Protein AF-A0A7L0KAZ3-F1 (afdb_monomer_lite)

Sequence (88 aa):
DAFDTIVMLITSFTQKLRPLRPEPYQVLVSEVHRRVLIEYVRPLLQARLVCTSAKMRARVAARLGDEARQLRELFGRLVSTGPLPVTR

pLDDT: mean 82.83, std 11.86, range [39.94, 93.94]

Structure (mmCIF, N/CA/C/O backbone):
data_AF-A0A7L0KAZ3-F1
#
_entry.id   AF-A0A7L0KAZ3-F1
#
loop_
_atom_site.group_PDB
_atom_site.id
_atom_site.type_symbol
_atom_site.label_atom_id
_atom_site.label_alt_id
_atom_site.label_comp_id
_atom_site.label_asym_id
_atom_site.label_entity_id
_atom_site.label_seq_id
_atom_site.pdbx_PDB_ins_code
_atom_site.Cartn_x
_atom_site.Cartn_y
_atom_site.Cartn_z
_atom_site.occupancy
_atom_site.B_iso_or_equiv
_atom_site.auth_seq_id
_atom_site.auth_comp_id
_atom_site.auth_asym_id
_atom_site.auth_atom_id
_atom_site.pdbx_PDB_model_num
ATOM 1 N N . ASP A 1 1 ? 12.330 1.575 3.718 1.00 82.00 1 ASP A N 1
ATOM 2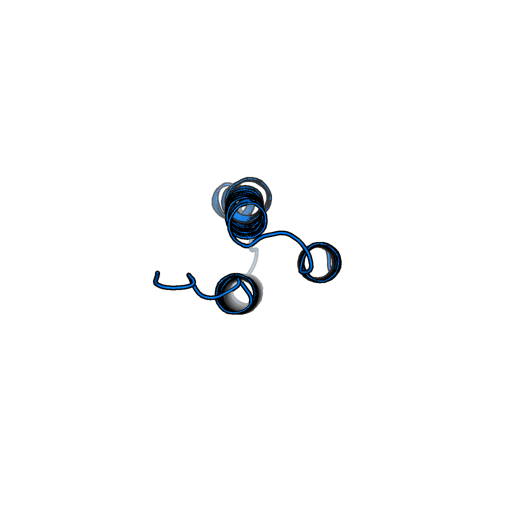 C CA . ASP A 1 1 ? 11.820 2.253 2.508 1.00 82.00 1 ASP A CA 1
ATOM 3 C C . ASP A 1 1 ? 10.546 3.043 2.795 1.00 82.00 1 ASP A C 1
ATOM 5 O O . ASP A 1 1 ? 9.976 2.898 3.871 1.00 82.00 1 ASP A O 1
ATOM 9 N N . ALA A 1 2 ? 10.093 3.890 1.858 1.00 85.25 2 ALA A N 1
ATOM 10 C CA . ALA A 1 2 ? 8.876 4.702 2.018 1.00 85.25 2 ALA A CA 1
ATOM 11 C C . ALA A 1 2 ? 7.626 3.854 2.330 1.00 85.25 2 ALA A C 1
ATOM 13 O O . ALA A 1 2 ? 6.781 4.265 3.123 1.00 85.25 2 ALA A O 1
ATOM 14 N N . PHE A 1 3 ? 7.541 2.651 1.752 1.00 88.94 3 PHE A N 1
ATOM 15 C CA . PHE A 1 3 ? 6.477 1.690 2.037 1.00 88.94 3 PHE A CA 1
ATOM 16 C C . PHE A 1 3 ? 6.463 1.254 3.510 1.00 88.94 3 PHE A C 1
ATOM 18 O O . PHE A 1 3 ? 5.426 1.341 4.167 1.00 88.94 3 PHE A O 1
ATOM 25 N N . ASP A 1 4 ? 7.618 0.868 4.060 1.00 90.19 4 ASP A N 1
ATOM 26 C CA . ASP A 1 4 ? 7.726 0.443 5.462 1.00 90.19 4 ASP A CA 1
ATOM 27 C C . ASP A 1 4 ? 7.308 1.564 6.415 1.00 90.19 4 ASP A C 1
ATOM 29 O O . ASP A 1 4 ? 6.616 1.328 7.405 1.00 90.19 4 ASP A O 1
ATOM 33 N N . THR A 1 5 ? 7.684 2.807 6.096 1.00 92.19 5 THR A N 1
ATOM 34 C CA . THR A 1 5 ? 7.267 3.982 6.866 1.00 92.19 5 THR A CA 1
ATOM 35 C C . THR A 1 5 ? 5.749 4.156 6.841 1.00 92.19 5 THR A C 1
ATOM 37 O O . THR A 1 5 ? 5.157 4.398 7.892 1.00 92.19 5 THR A O 1
ATOM 40 N N . ILE A 1 6 ? 5.099 3.983 5.684 1.00 90.44 6 ILE A N 1
ATOM 41 C CA . ILE A 1 6 ? 3.632 4.036 5.563 1.00 90.44 6 ILE A CA 1
ATOM 42 C C . ILE A 1 6 ? 2.982 2.954 6.434 1.00 90.44 6 ILE A C 1
ATOM 44 O O . ILE A 1 6 ? 2.099 3.263 7.237 1.00 90.44 6 ILE A O 1
ATOM 48 N N . VAL A 1 7 ? 3.441 1.702 6.330 1.00 91.00 7 VAL A N 1
ATOM 49 C CA . VAL A 1 7 ? 2.906 0.576 7.115 1.00 91.00 7 VAL A CA 1
ATOM 50 C C . VAL A 1 7 ? 3.075 0.819 8.615 1.00 91.00 7 VAL A C 1
ATOM 52 O O . VAL A 1 7 ? 2.127 0.631 9.386 1.00 91.00 7 VAL A O 1
ATOM 55 N N . MET A 1 8 ? 4.252 1.283 9.036 1.00 92.50 8 MET A N 1
ATOM 56 C CA . MET A 1 8 ? 4.548 1.607 10.431 1.00 92.50 8 MET A CA 1
ATOM 5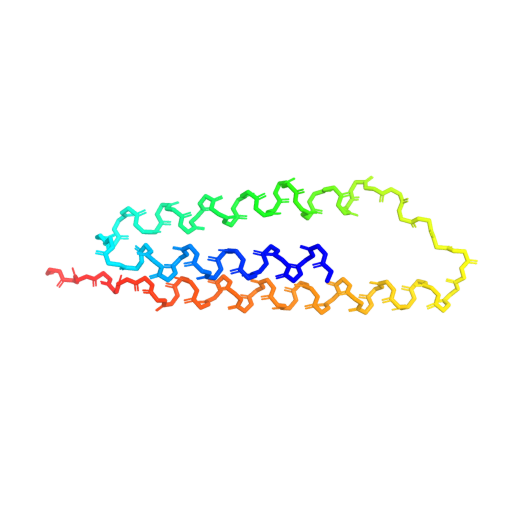7 C C . MET A 1 8 ? 3.626 2.711 10.961 1.00 92.50 8 MET A C 1
ATOM 59 O O . MET A 1 8 ? 3.042 2.557 12.035 1.00 92.50 8 MET A O 1
ATOM 63 N N . LEU A 1 9 ? 3.465 3.808 10.214 1.00 90.81 9 LEU A N 1
ATOM 64 C CA . LEU A 1 9 ? 2.618 4.930 10.620 1.00 90.81 9 LEU A CA 1
ATOM 65 C C . LEU A 1 9 ? 1.154 4.505 10.742 1.00 90.81 9 LEU A C 1
ATOM 67 O O . LEU A 1 9 ? 0.535 4.762 11.774 1.00 90.81 9 LEU A O 1
ATOM 71 N N . ILE A 1 10 ? 0.616 3.800 9.741 1.00 88.69 10 ILE A N 1
ATOM 72 C CA . ILE A 1 10 ? -0.764 3.296 9.775 1.00 88.69 10 ILE A CA 1
ATOM 73 C C . ILE A 1 10 ? -0.970 2.393 10.990 1.00 88.69 10 ILE A C 1
ATOM 75 O O . ILE A 1 10 ? -1.935 2.569 11.735 1.00 88.69 10 ILE A O 1
ATOM 79 N N . THR A 1 11 ? -0.046 1.465 11.237 1.00 88.12 11 THR A N 1
ATOM 80 C CA . THR A 1 11 ? -0.124 0.548 12.381 1.00 88.12 11 THR A CA 1
ATOM 81 C C . THR A 1 11 ? -0.087 1.308 13.711 1.00 88.12 11 THR A C 1
ATOM 83 O O . THR A 1 11 ? -0.904 1.055 14.592 1.00 88.12 11 THR A O 1
ATOM 86 N N . SER A 1 12 ? 0.807 2.290 13.855 1.00 88.31 12 SER A N 1
ATOM 87 C CA . SER A 1 12 ? 0.914 3.096 15.077 1.00 88.31 12 SER A CA 1
ATOM 88 C C . SER A 1 12 ? -0.350 3.918 15.347 1.00 88.31 12 SER A C 1
ATOM 90 O O . SER A 1 12 ? -0.862 3.926 16.468 1.00 88.31 12 SER A O 1
ATOM 92 N N . PHE A 1 13 ? -0.887 4.597 14.329 1.00 84.75 13 PHE A N 1
ATOM 93 C CA . PHE A 1 13 ? -2.089 5.417 14.486 1.00 84.75 13 PHE A CA 1
ATOM 94 C C . PHE A 1 13 ? -3.322 4.573 14.791 1.00 84.75 13 PHE A C 1
ATOM 96 O O . PHE A 1 13 ? -4.081 4.893 15.701 1.00 84.75 13 PHE A O 1
ATOM 103 N N . THR A 1 14 ? -3.503 3.463 14.084 1.00 80.25 14 THR A N 1
ATOM 104 C CA . THR A 1 14 ? -4.650 2.572 14.298 1.00 80.25 14 THR A CA 1
ATOM 105 C C . THR A 1 14 ? -4.625 1.900 15.670 1.00 80.25 14 THR A C 1
ATOM 107 O O . THR A 1 14 ? -5.681 1.753 16.282 1.00 80.25 14 THR A O 1
ATOM 110 N N . GLN A 1 15 ? -3.445 1.571 16.209 1.00 81.38 15 GLN A N 1
ATOM 111 C CA . GLN A 1 15 ? -3.301 1.101 17.591 1.00 81.38 15 GLN A CA 1
ATOM 112 C C . GLN A 1 15 ? -3.722 2.164 18.612 1.00 81.38 15 GLN A C 1
ATOM 114 O O . GLN A 1 15 ? -4.468 1.855 19.539 1.00 81.38 15 GLN A O 1
ATOM 119 N N . LYS A 1 16 ? -3.295 3.420 18.427 1.00 82.81 16 LYS A N 1
ATOM 120 C CA . LYS A 1 16 ? -3.675 4.539 19.309 1.00 82.81 16 LYS A CA 1
ATOM 121 C C . LYS A 1 16 ? -5.171 4.839 19.272 1.00 82.81 16 LYS A C 1
ATOM 123 O O . LYS A 1 16 ? -5.735 5.263 20.273 1.00 82.81 16 LYS A O 1
ATOM 128 N N . LEU A 1 17 ? -5.800 4.624 18.120 1.00 77.81 17 LEU A N 1
ATOM 129 C CA . LEU A 1 17 ? -7.207 4.936 17.874 1.00 77.81 17 LEU A CA 1
ATOM 130 C C . LEU A 1 17 ? -8.137 3.741 18.136 1.00 77.81 17 LEU A C 1
ATOM 132 O O . LEU A 1 17 ? -9.353 3.887 18.066 1.00 77.81 17 LEU A O 1
ATOM 136 N N . ARG A 1 18 ? -7.586 2.580 18.512 1.00 73.56 18 ARG A N 1
ATOM 137 C CA . ARG A 1 18 ? -8.335 1.378 18.908 1.00 73.56 18 ARG A CA 1
ATOM 138 C C . ARG A 1 18 ? -9.360 1.593 20.037 1.00 73.56 18 ARG A C 1
ATOM 140 O O . ARG A 1 18 ? -10.384 0.921 19.997 1.00 73.56 18 ARG A O 1
ATOM 147 N N . PRO A 1 19 ? -9.151 2.489 21.025 1.00 79.38 19 PRO A N 1
ATOM 148 C CA . PRO A 1 19 ? -10.151 2.752 22.064 1.00 79.38 19 PRO A CA 1
ATOM 149 C C . PRO A 1 19 ? -11.404 3.495 21.572 1.00 79.38 19 PRO A C 1
ATOM 151 O O . PRO A 1 19 ? -12.332 3.695 22.357 1.00 79.38 19 PRO A O 1
ATOM 154 N N . LEU A 1 20 ? -11.442 3.950 20.311 1.00 75.50 20 LEU A N 1
ATOM 155 C CA . LEU A 1 20 ? -12.633 4.578 19.742 1.00 75.50 20 LEU A CA 1
ATOM 156 C C . LEU A 1 20 ? -13.806 3.594 19.687 1.00 75.50 20 LEU A C 1
ATOM 158 O O . LEU A 1 20 ? -13.638 2.379 19.571 1.00 75.50 20 LEU A O 1
ATOM 162 N N . ARG A 1 21 ? -15.027 4.143 19.724 1.00 72.50 21 ARG A N 1
ATOM 163 C CA . ARG A 1 21 ? -16.242 3.359 19.481 1.00 72.50 21 ARG A CA 1
ATOM 164 C C . ARG A 1 21 ? -16.165 2.647 18.111 1.00 72.50 21 ARG A C 1
ATOM 166 O O . ARG A 1 21 ? -15.483 3.139 17.209 1.00 72.50 21 ARG A O 1
ATOM 173 N N . PRO A 1 22 ? -16.892 1.528 17.931 1.00 70.56 22 PRO A N 1
ATOM 174 C CA . PRO A 1 22 ? -16.798 0.703 16.725 1.00 70.56 22 PRO A CA 1
ATOM 175 C C . PRO A 1 22 ? -17.095 1.467 15.425 1.00 70.56 22 PRO A C 1
ATOM 177 O O . PRO A 1 22 ? -16.362 1.323 14.451 1.00 70.56 22 PRO A O 1
ATOM 180 N N . GLU A 1 23 ? -18.132 2.312 15.420 1.00 75.50 23 GLU A N 1
ATOM 181 C CA . GLU A 1 23 ? -18.548 3.089 14.241 1.00 75.50 23 GLU A CA 1
ATOM 182 C C . GLU A 1 23 ? -17.463 4.074 13.764 1.00 75.50 23 GLU A C 1
ATOM 184 O O . GLU A 1 23 ? -17.021 3.952 12.619 1.00 75.50 23 GLU A O 1
ATOM 189 N N . PRO A 1 24 ? -16.954 5.002 14.608 1.00 78.94 24 PRO A N 1
ATOM 190 C CA . PRO A 1 24 ? -15.884 5.912 14.194 1.00 78.94 24 PRO A CA 1
ATOM 191 C C . PRO A 1 24 ? -14.599 5.195 13.768 1.00 78.94 24 PRO A C 1
ATOM 193 O O . PRO A 1 24 ? -13.906 5.656 12.861 1.00 78.94 24 PRO A O 1
ATOM 196 N N . TYR A 1 25 ? -14.285 4.059 14.400 1.00 79.75 25 TYR A N 1
ATOM 197 C CA . TYR A 1 25 ? -13.112 3.262 14.052 1.00 79.75 25 TYR A CA 1
ATOM 198 C C . TYR A 1 25 ? -13.232 2.640 12.652 1.00 79.75 25 TYR A C 1
ATOM 200 O O . TYR A 1 25 ? -12.296 2.735 11.861 1.00 79.75 25 TYR A O 1
ATOM 208 N N . GLN A 1 26 ? -14.388 2.065 12.302 1.00 79.69 26 GLN A N 1
ATOM 209 C CA . GLN A 1 26 ? -14.621 1.475 10.975 1.00 79.69 26 GLN A CA 1
ATOM 210 C C . GLN A 1 26 ? -14.580 2.521 9.849 1.00 79.69 26 GLN A C 1
ATOM 212 O O . GLN A 1 26 ? -13.999 2.271 8.787 1.00 79.69 26 GLN A O 1
ATOM 217 N N . VAL A 1 27 ? -15.139 3.714 10.084 1.00 84.56 27 VAL A N 1
ATOM 218 C CA . VAL A 1 27 ? -15.065 4.836 9.129 1.00 84.56 27 VAL A CA 1
ATOM 219 C C . VAL A 1 27 ? -13.613 5.258 8.908 1.00 84.56 27 VAL A C 1
ATOM 221 O O . VAL A 1 27 ? -13.177 5.414 7.767 1.00 84.56 27 VAL A O 1
ATOM 224 N N . LEU A 1 28 ? -12.836 5.374 9.987 1.00 84.50 28 LEU A N 1
ATOM 225 C CA . LEU A 1 28 ? -11.419 5.709 9.906 1.00 84.50 28 LEU A CA 1
ATOM 226 C C . LEU A 1 28 ? -10.623 4.653 9.127 1.00 84.50 28 LEU A C 1
ATOM 228 O O . LEU A 1 28 ? -9.858 5.009 8.233 1.00 84.50 28 LEU A O 1
ATOM 232 N N . VAL A 1 29 ? -10.798 3.364 9.439 1.00 84.06 29 VAL A N 1
ATOM 233 C CA . VAL A 1 29 ? -10.113 2.264 8.733 1.00 84.06 29 VAL A CA 1
ATOM 234 C C . VAL A 1 29 ? -10.448 2.288 7.239 1.00 84.06 29 VAL A C 1
ATOM 236 O O . VAL A 1 29 ? -9.551 2.131 6.407 1.00 84.06 29 VAL A O 1
ATOM 239 N N . SER A 1 30 ? -11.711 2.550 6.895 1.00 85.38 30 SER A N 1
ATOM 240 C CA . SER A 1 30 ? -12.163 2.667 5.505 1.00 85.38 30 SER A CA 1
ATOM 241 C C . SER A 1 30 ? -11.483 3.827 4.773 1.00 85.38 30 SER A C 1
ATOM 243 O O . SER A 1 30 ? -11.016 3.652 3.645 1.00 85.38 30 SER A O 1
ATOM 245 N N . GLU A 1 31 ? -11.353 4.991 5.413 1.00 89.06 31 GLU A N 1
ATOM 246 C CA . GLU A 1 31 ? -10.701 6.146 4.791 1.00 89.06 31 GLU A CA 1
ATOM 247 C C . GLU A 1 31 ? -9.183 5.961 4.672 1.00 89.06 31 GLU A C 1
ATOM 249 O O . GLU A 1 31 ? -8.601 6.315 3.647 1.00 89.06 31 GLU A O 1
ATOM 254 N N . VAL A 1 32 ? -8.535 5.323 5.654 1.00 88.56 32 VAL A N 1
ATOM 255 C CA . VAL A 1 32 ? -7.113 4.952 5.552 1.00 88.56 32 VAL A CA 1
ATOM 256 C C . VAL A 1 32 ? -6.892 4.010 4.368 1.00 88.56 32 VAL A C 1
ATOM 258 O O . VAL A 1 32 ? -5.977 4.232 3.572 1.00 88.56 32 VAL A O 1
ATOM 261 N N . HIS A 1 33 ? -7.747 2.997 4.201 1.00 87.94 33 HIS A N 1
ATOM 262 C CA . HIS A 1 33 ? -7.677 2.088 3.058 1.00 87.94 33 HIS A CA 1
ATOM 263 C C . HIS A 1 33 ? -7.822 2.848 1.735 1.00 87.94 33 HIS A C 1
ATOM 265 O O . HIS A 1 33 ? -6.973 2.728 0.846 1.00 87.94 33 HIS A O 1
ATOM 271 N N . ARG A 1 34 ? -8.840 3.706 1.624 1.00 90.19 34 ARG A N 1
ATOM 272 C CA . ARG A 1 34 ? -9.061 4.536 0.436 1.00 90.19 34 ARG A CA 1
ATOM 273 C C . ARG A 1 34 ? -7.862 5.435 0.129 1.00 90.19 34 ARG A C 1
ATOM 275 O O . ARG A 1 34 ? -7.447 5.519 -1.028 1.00 90.19 34 ARG A O 1
ATOM 282 N N . ARG A 1 35 ? -7.272 6.072 1.143 1.00 91.31 35 ARG A N 1
ATOM 283 C CA . ARG A 1 35 ? -6.129 6.976 0.973 1.00 91.31 35 ARG A CA 1
ATOM 284 C C . ARG A 1 35 ? -4.877 6.234 0.515 1.00 91.31 35 ARG A C 1
ATOM 286 O O . ARG A 1 35 ? -4.210 6.716 -0.390 1.00 91.31 35 ARG A O 1
ATOM 293 N N . VAL A 1 36 ? -4.597 5.041 1.041 1.00 89.56 36 VAL A N 1
ATOM 294 C CA . VAL A 1 36 ? -3.477 4.211 0.556 1.00 89.56 36 VAL A CA 1
ATOM 295 C C . VAL A 1 36 ? -3.670 3.819 -0.911 1.00 89.56 36 VAL A C 1
ATOM 297 O O . VAL A 1 36 ? -2.732 3.902 -1.704 1.00 89.56 36 VAL A O 1
ATOM 300 N N . LEU A 1 37 ? -4.886 3.454 -1.321 1.00 87.62 37 LEU A N 1
ATOM 301 C CA . LEU A 1 37 ? -5.153 3.123 -2.724 1.00 87.62 37 LEU A CA 1
ATOM 302 C C . LEU A 1 37 ? -4.960 4.328 -3.658 1.00 87.62 37 LEU A C 1
ATOM 304 O O . LEU A 1 37 ? -4.407 4.182 -4.749 1.00 87.62 37 LEU A O 1
ATOM 308 N N . ILE A 1 38 ? -5.410 5.516 -3.248 1.00 88.56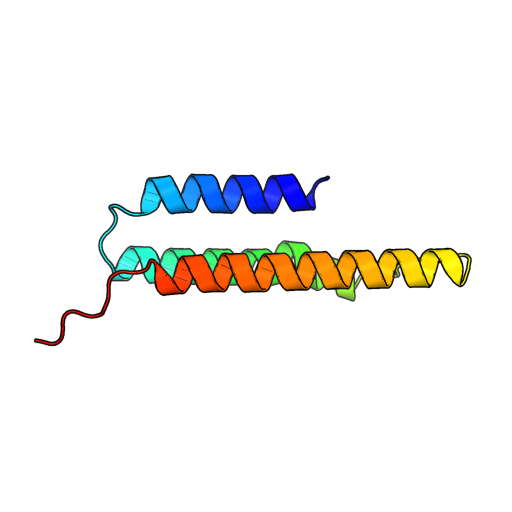 38 ILE A N 1
ATOM 309 C CA . ILE A 1 38 ? -5.351 6.727 -4.078 1.00 88.56 38 ILE A CA 1
ATOM 310 C C . ILE A 1 38 ? -3.949 7.343 -4.103 1.00 88.56 38 ILE A C 1
ATOM 312 O O . ILE A 1 38 ? -3.498 7.728 -5.176 1.00 88.56 38 ILE A O 1
ATOM 316 N N . GLU A 1 39 ? -3.269 7.429 -2.963 1.00 89.75 39 GLU A N 1
ATOM 317 C CA . GLU A 1 39 ? -1.999 8.160 -2.835 1.00 89.75 39 GLU A CA 1
ATOM 318 C C . GLU A 1 39 ? -0.768 7.281 -3.078 1.00 89.75 39 GLU A C 1
ATOM 320 O O . GLU A 1 39 ? 0.290 7.796 -3.422 1.00 89.75 39 GLU A O 1
ATOM 325 N N . TYR A 1 40 ? -0.880 5.960 -2.906 1.00 87.38 40 TYR A N 1
ATOM 326 C CA . TYR A 1 40 ? 0.251 5.045 -3.075 1.00 87.38 40 TYR A CA 1
ATOM 327 C C . TYR A 1 40 ? 0.062 4.101 -4.265 1.00 87.38 40 TYR A C 1
ATOM 329 O O . TYR A 1 40 ? 0.887 4.078 -5.176 1.00 87.38 40 TYR A O 1
ATOM 337 N N . VAL A 1 41 ? -1.047 3.358 -4.321 1.00 86.25 41 VAL A N 1
ATOM 338 C CA . VAL A 1 41 ? -1.236 2.326 -5.360 1.00 86.25 41 VAL A CA 1
ATOM 339 C C . VAL A 1 41 ? -1.507 2.935 -6.736 1.00 86.25 41 VAL A C 1
ATOM 341 O O . VAL A 1 41 ? -0.904 2.526 -7.727 1.00 86.25 41 VAL A O 1
ATOM 344 N N . ARG A 1 42 ? -2.390 3.934 -6.830 1.00 86.56 42 ARG A N 1
ATOM 345 C CA . ARG A 1 42 ? -2.728 4.571 -8.111 1.00 86.56 42 ARG A CA 1
ATOM 346 C C . ARG A 1 42 ? -1.502 5.190 -8.801 1.00 86.56 42 ARG A C 1
ATOM 348 O O . ARG A 1 42 ? -1.330 4.898 -9.984 1.00 86.56 42 ARG A O 1
ATOM 355 N N . PRO A 1 43 ? -0.625 5.963 -8.130 1.00 86.88 43 PRO A N 1
ATOM 356 C CA . PRO A 1 43 ? 0.601 6.452 -8.751 1.00 86.88 43 PRO A CA 1
ATOM 357 C C . PRO A 1 43 ? 1.521 5.335 -9.237 1.00 86.88 43 PRO A C 1
ATOM 359 O O . PRO A 1 43 ? 2.102 5.481 -10.302 1.00 86.88 43 PRO A O 1
ATOM 362 N N . LEU A 1 44 ? 1.619 4.202 -8.531 1.00 84.06 44 LEU A N 1
ATOM 363 C CA . LEU A 1 44 ? 2.415 3.056 -8.997 1.00 84.06 44 LEU A CA 1
ATOM 364 C C . LEU A 1 44 ? 1.879 2.459 -10.305 1.00 84.06 44 LEU A C 1
ATOM 366 O O . LEU A 1 44 ? 2.664 2.024 -11.142 1.00 84.06 44 LEU A O 1
ATOM 370 N N . LEU A 1 45 ? 0.556 2.461 -10.489 1.00 80.56 45 LEU A N 1
ATOM 371 C CA . LEU A 1 45 ? -0.099 1.980 -11.710 1.00 80.56 45 LEU A CA 1
ATOM 372 C C . LEU A 1 45 ? -0.061 3.006 -12.852 1.00 80.56 45 LEU A C 1
ATOM 374 O O . LEU A 1 45 ? -0.069 2.627 -14.020 1.00 80.56 45 LEU A O 1
ATOM 378 N N . GLN A 1 46 ? -0.044 4.299 -12.524 1.00 84.62 46 GLN A N 1
ATOM 379 C CA . GLN A 1 46 ? 0.023 5.392 -13.499 1.00 84.62 46 GLN A CA 1
ATOM 380 C C . GLN A 1 46 ? 1.459 5.731 -13.911 1.00 84.62 46 GLN A C 1
ATOM 382 O O . GLN A 1 46 ? 1.689 6.228 -15.015 1.00 84.62 46 GLN A O 1
ATOM 387 N N . ALA A 1 47 ? 2.434 5.474 -13.041 1.00 77.44 47 ALA A N 1
ATOM 388 C CA . ALA A 1 47 ? 3.834 5.713 -13.323 1.00 77.44 47 ALA A CA 1
ATOM 389 C C . ALA A 1 47 ? 4.325 4.752 -14.409 1.00 77.44 47 ALA A C 1
ATOM 391 O O . ALA A 1 47 ? 4.178 3.532 -14.322 1.00 77.44 47 ALA A O 1
ATOM 392 N N . ARG A 1 48 ? 5.000 5.304 -15.422 1.00 71.69 48 ARG A N 1
ATOM 393 C CA . ARG A 1 48 ? 5.805 4.501 -16.345 1.00 71.69 48 ARG A CA 1
ATOM 394 C C . ARG A 1 48 ? 7.033 3.999 -15.602 1.00 71.69 48 ARG A C 1
ATOM 396 O O . ARG A 1 48 ? 8.056 4.675 -15.534 1.00 71.69 48 ARG A O 1
ATOM 403 N N . LEU A 1 49 ? 6.918 2.809 -15.031 1.00 77.06 49 LEU A N 1
ATOM 404 C CA . LEU A 1 49 ? 8.006 2.156 -14.327 1.00 77.06 49 LEU A CA 1
ATOM 405 C C . LEU A 1 49 ? 9.058 1.694 -15.349 1.00 77.06 49 LEU A C 1
ATOM 407 O O . LEU A 1 49 ? 8.924 0.650 -15.988 1.00 77.06 49 LEU A O 1
ATOM 411 N N . VAL A 1 50 ? 10.090 2.517 -15.557 1.00 81.62 50 VAL A N 1
ATOM 412 C CA . VAL A 1 50 ? 11.147 2.237 -16.536 1.00 81.62 50 VAL A CA 1
ATOM 413 C C . VAL A 1 50 ? 12.050 1.140 -15.988 1.00 81.62 50 VAL A C 1
ATOM 415 O O . VAL A 1 50 ? 12.825 1.351 -15.060 1.00 81.62 50 VAL A O 1
ATOM 418 N N . CYS A 1 51 ? 11.955 -0.045 -16.581 1.00 85.75 51 CYS A N 1
ATOM 419 C CA . CYS A 1 51 ? 12.833 -1.164 -16.275 1.00 85.75 51 CYS A CA 1
ATOM 420 C C . CYS A 1 51 ? 13.759 -1.426 -17.464 1.00 85.75 51 CYS A C 1
ATOM 422 O O . CYS A 1 51 ? 13.298 -1.808 -18.537 1.00 85.75 51 CYS A O 1
ATOM 424 N N . THR A 1 52 ? 15.067 -1.279 -17.269 1.00 90.81 52 THR A N 1
ATOM 425 C CA . THR A 1 52 ? 16.071 -1.405 -18.343 1.00 90.81 52 THR A CA 1
ATOM 426 C C . THR A 1 52 ? 16.524 -2.846 -18.604 1.00 90.81 52 THR A C 1
ATOM 428 O O . THR A 1 52 ? 17.251 -3.103 -19.557 1.00 90.81 52 THR A O 1
ATOM 431 N N . SER A 1 53 ? 16.102 -3.814 -17.780 1.00 93.50 53 SER A N 1
ATOM 432 C CA . SER A 1 53 ? 16.446 -5.233 -17.952 1.00 93.50 53 SER A CA 1
ATOM 433 C C . SER A 1 53 ? 15.351 -6.178 -17.452 1.00 93.50 53 SER A C 1
ATOM 435 O O . SER A 1 53 ? 14.518 -5.817 -16.616 1.00 93.50 53 SER A O 1
ATOM 437 N N . ALA A 1 54 ? 15.372 -7.429 -17.926 1.00 92.56 54 ALA A N 1
ATOM 438 C CA . ALA A 1 54 ? 14.498 -8.493 -17.420 1.00 92.56 54 ALA A CA 1
ATOM 439 C C . ALA A 1 54 ? 14.709 -8.753 -15.917 1.00 92.56 54 ALA A C 1
ATOM 441 O O . ALA A 1 54 ? 13.742 -8.899 -15.173 1.00 92.56 54 ALA A O 1
ATOM 442 N N . LYS A 1 55 ? 15.965 -8.712 -15.448 1.00 93.94 55 LYS A N 1
ATOM 443 C CA . LYS A 1 55 ? 16.313 -8.847 -14.025 1.00 93.94 55 LYS A CA 1
ATOM 444 C C . LYS A 1 55 ? 15.696 -7.732 -13.176 1.00 93.94 55 LYS A C 1
ATOM 446 O O . LYS A 1 55 ? 15.189 -8.002 -12.090 1.00 93.94 55 LYS A O 1
ATOM 451 N N . MET A 1 56 ? 15.714 -6.492 -13.668 1.00 92.75 56 MET A N 1
ATOM 452 C CA . MET A 1 56 ? 15.083 -5.358 -12.987 1.00 92.75 56 MET A CA 1
ATOM 453 C C . MET A 1 56 ? 13.560 -5.506 -12.950 1.00 92.75 56 MET A C 1
ATOM 455 O O . MET A 1 56 ? 12.976 -5.351 -11.881 1.00 92.75 56 MET A O 1
ATOM 459 N N . ARG A 1 57 ? 12.932 -5.898 -14.070 1.00 91.75 57 ARG A N 1
ATOM 460 C CA . ARG A 1 57 ? 11.488 -6.191 -14.115 1.00 91.75 57 ARG A CA 1
ATOM 461 C C . ARG A 1 57 ? 11.085 -7.249 -13.090 1.00 91.75 57 ARG A C 1
ATOM 463 O O . ARG A 1 57 ? 10.145 -7.023 -12.340 1.00 91.75 57 ARG A O 1
ATOM 470 N N . ALA A 1 58 ? 11.818 -8.362 -13.016 1.00 93.19 58 ALA A N 1
ATOM 471 C CA . ALA A 1 58 ? 11.537 -9.433 -12.061 1.00 93.19 58 ALA A CA 1
ATOM 472 C C . ALA A 1 58 ? 11.649 -8.956 -10.603 1.00 93.19 58 ALA A C 1
ATOM 474 O O . ALA A 1 58 ? 10.774 -9.247 -9.792 1.00 93.19 58 ALA A O 1
ATOM 475 N N . ARG A 1 59 ? 12.683 -8.167 -10.277 1.00 92.75 59 ARG A N 1
ATOM 476 C CA . ARG A 1 59 ? 12.853 -7.587 -8.933 1.00 92.75 59 ARG A CA 1
ATOM 477 C C . ARG A 1 59 ? 11.731 -6.622 -8.563 1.00 92.75 59 ARG A C 1
ATOM 479 O O . ARG A 1 59 ? 11.235 -6.681 -7.445 1.00 92.75 59 ARG A O 1
ATOM 486 N N . VAL A 1 60 ? 11.330 -5.745 -9.483 1.00 90.44 60 VAL A N 1
ATOM 487 C CA . VAL A 1 60 ? 10.225 -4.807 -9.244 1.00 90.44 60 VAL A CA 1
ATOM 488 C C . VAL A 1 60 ? 8.909 -5.558 -9.062 1.00 90.44 60 VAL A C 1
ATOM 490 O O . VAL A 1 60 ? 8.183 -5.262 -8.121 1.00 90.44 60 VAL A O 1
ATOM 493 N N . ALA A 1 61 ? 8.616 -6.542 -9.916 1.00 91.00 61 ALA A N 1
ATOM 494 C CA . ALA A 1 61 ? 7.401 -7.345 -9.807 1.00 91.00 61 ALA A CA 1
ATOM 495 C C . ALA A 1 61 ? 7.333 -8.104 -8.473 1.00 91.00 61 ALA A C 1
ATOM 497 O O . ALA A 1 61 ? 6.293 -8.089 -7.820 1.00 91.00 61 ALA A O 1
ATOM 498 N N . ALA A 1 62 ? 8.447 -8.708 -8.042 1.00 93.62 62 ALA A N 1
ATOM 499 C CA . ALA A 1 62 ? 8.538 -9.363 -6.740 1.00 93.62 62 ALA A CA 1
ATOM 500 C C . ALA A 1 62 ? 8.275 -8.374 -5.595 1.00 93.62 62 ALA A C 1
ATOM 502 O O . ALA A 1 62 ? 7.412 -8.631 -4.761 1.00 93.62 62 ALA A O 1
ATOM 503 N N . ARG A 1 63 ? 8.934 -7.204 -5.613 1.00 92.50 63 ARG A N 1
ATOM 504 C CA . ARG A 1 63 ? 8.750 -6.174 -4.580 1.00 92.50 63 ARG A CA 1
ATOM 505 C C . ARG A 1 63 ? 7.303 -5.682 -4.505 1.00 92.50 63 ARG A C 1
ATOM 507 O O . ARG A 1 63 ? 6.728 -5.683 -3.427 1.00 92.50 63 ARG A O 1
ATOM 514 N N . LEU A 1 64 ? 6.696 -5.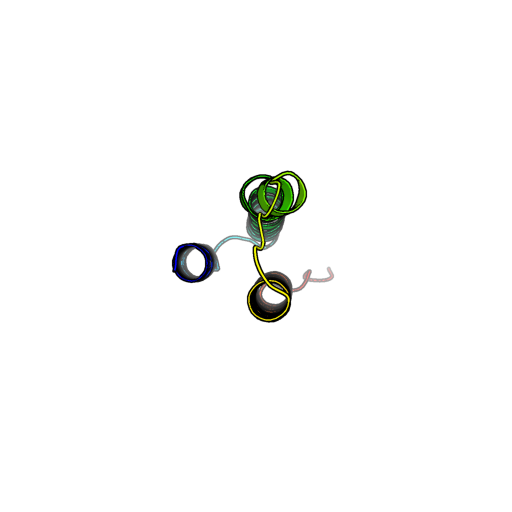329 -5.640 1.00 90.56 64 LEU A N 1
ATOM 515 C CA . LEU A 1 64 ? 5.291 -4.900 -5.696 1.00 90.56 64 LEU A CA 1
ATOM 516 C C . LEU A 1 64 ? 4.338 -6.006 -5.216 1.00 90.56 64 LEU A C 1
ATOM 518 O O . LEU A 1 64 ? 3.336 -5.725 -4.562 1.00 90.56 64 LEU A O 1
ATOM 522 N N . GLY A 1 65 ? 4.644 -7.269 -5.528 1.00 92.00 65 GLY A N 1
ATOM 523 C CA . GLY A 1 65 ? 3.878 -8.420 -5.054 1.00 92.00 65 GLY A CA 1
ATOM 524 C C . GLY A 1 65 ? 3.952 -8.602 -3.536 1.00 92.00 65 GLY A C 1
ATOM 525 O O . GLY A 1 65 ? 2.932 -8.884 -2.902 1.00 92.00 65 GLY A O 1
ATOM 526 N N . ASP A 1 66 ? 5.131 -8.414 -2.946 1.00 93.94 66 ASP A N 1
ATOM 527 C CA . ASP A 1 66 ? 5.325 -8.472 -1.496 1.00 93.94 66 ASP A CA 1
ATOM 528 C C . ASP A 1 66 ? 4.659 -7.280 -0.787 1.00 93.94 66 ASP A C 1
ATOM 530 O O . ASP A 1 66 ? 3.924 -7.487 0.180 1.00 93.94 66 ASP A O 1
ATOM 534 N N . GLU A 1 67 ? 4.808 -6.059 -1.311 1.00 92.81 67 GLU A N 1
ATOM 535 C CA . GLU A 1 67 ? 4.123 -4.852 -0.817 1.00 92.81 67 GLU A CA 1
ATOM 536 C C . GLU A 1 67 ? 2.590 -5.039 -0.839 1.00 92.81 67 GLU A C 1
ATOM 538 O O . GLU A 1 67 ? 1.898 -4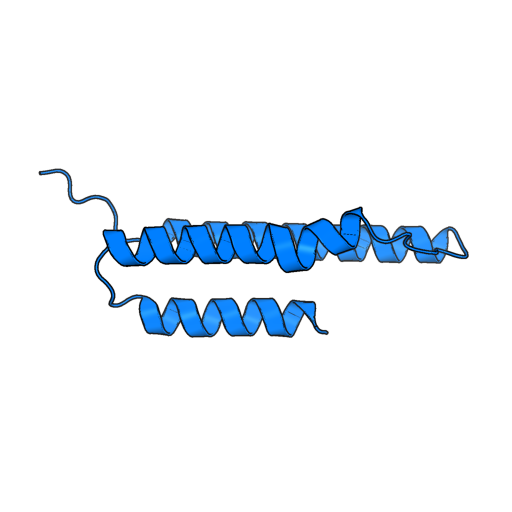.771 0.147 1.00 92.81 67 GLU A O 1
ATOM 543 N N . ALA A 1 68 ? 2.038 -5.590 -1.927 1.00 90.19 68 ALA A N 1
ATOM 544 C CA . ALA A 1 68 ? 0.609 -5.887 -2.035 1.00 90.19 68 ALA A CA 1
ATOM 545 C C . ALA A 1 68 ? 0.139 -6.938 -1.014 1.00 90.19 68 ALA A C 1
ATOM 547 O O . ALA A 1 68 ? -0.963 -6.825 -0.464 1.00 90.19 68 ALA A O 1
ATOM 548 N N . ARG A 1 69 ? 0.961 -7.960 -0.735 1.00 93.56 69 ARG A N 1
ATOM 549 C CA . ARG A 1 69 ? 0.677 -8.957 0.309 1.00 93.56 69 ARG A CA 1
ATOM 550 C C . ARG A 1 69 ? 0.636 -8.298 1.688 1.00 93.56 69 ARG A C 1
ATOM 552 O O . ARG A 1 69 ? -0.325 -8.509 2.425 1.00 93.56 69 ARG A O 1
ATOM 559 N N . GLN A 1 70 ? 1.621 -7.458 2.001 1.00 92.19 70 GLN A N 1
ATOM 560 C CA . GLN A 1 70 ? 1.712 -6.760 3.284 1.00 92.19 70 GLN A CA 1
ATOM 561 C C . GLN A 1 70 ? 0.547 -5.785 3.500 1.00 92.19 70 GLN A C 1
ATOM 563 O O . GLN A 1 70 ? -0.024 -5.758 4.590 1.00 92.19 70 GLN A O 1
ATOM 568 N N . LEU A 1 71 ? 0.115 -5.049 2.468 1.00 90.44 71 LEU A N 1
ATOM 569 C CA . LEU A 1 71 ? -1.076 -4.193 2.559 1.00 90.44 71 LEU A CA 1
ATOM 570 C C . LEU A 1 71 ? -2.348 -4.996 2.844 1.00 90.44 71 LEU A C 1
ATOM 572 O O . LEU A 1 71 ? -3.138 -4.611 3.706 1.00 90.44 71 LEU A O 1
ATOM 576 N N . ARG A 1 72 ? -2.548 -6.125 2.156 1.00 89.31 72 ARG A N 1
ATOM 577 C CA . ARG A 1 72 ? -3.702 -7.005 2.402 1.00 89.31 72 ARG A CA 1
ATOM 578 C C . ARG A 1 72 ? -3.739 -7.514 3.839 1.00 89.31 72 ARG A C 1
ATOM 580 O O . ARG A 1 72 ? -4.797 -7.502 4.460 1.00 89.31 72 ARG A O 1
ATOM 587 N N . GLU A 1 73 ? -2.601 -7.959 4.362 1.00 91.06 73 GLU A N 1
ATOM 588 C CA . GLU A 1 73 ? -2.501 -8.433 5.743 1.00 91.06 73 GLU A CA 1
ATOM 589 C C . GLU A 1 73 ? -2.745 -7.307 6.751 1.00 91.06 73 GLU A C 1
ATOM 591 O O . GLU A 1 73 ? -3.476 -7.507 7.723 1.00 91.06 73 GLU A O 1
ATOM 596 N N . LEU A 1 74 ? -2.191 -6.116 6.503 1.00 89.56 74 LEU A N 1
ATOM 597 C CA . LEU A 1 74 ? -2.412 -4.931 7.328 1.00 89.56 74 LEU A CA 1
ATOM 598 C C . LEU A 1 74 ? -3.906 -4.603 7.419 1.00 89.56 74 LEU A C 1
ATOM 600 O O . LEU A 1 74 ? -4.460 -4.581 8.516 1.00 89.56 74 LEU A O 1
ATOM 604 N N . PHE A 1 75 ? -4.582 -4.412 6.285 1.00 85.38 75 PHE A N 1
ATOM 605 C CA . PHE A 1 75 ? -6.008 -4.080 6.284 1.00 85.38 75 PHE A CA 1
ATOM 606 C C . PHE A 1 75 ? -6.877 -5.214 6.830 1.00 85.38 75 PHE A C 1
ATOM 608 O O . PHE A 1 75 ? -7.824 -4.943 7.564 1.00 85.38 75 PHE A O 1
ATOM 615 N N . GLY A 1 76 ? -6.525 -6.476 6.569 1.00 85.75 76 GLY A N 1
ATOM 616 C CA . GLY A 1 76 ? -7.208 -7.625 7.166 1.00 85.75 76 GLY A CA 1
ATOM 617 C C . GLY A 1 76 ? -7.155 -7.607 8.697 1.00 85.75 76 GLY A C 1
ATOM 618 O O . GLY A 1 76 ? -8.175 -7.820 9.357 1.00 85.75 76 GLY A O 1
ATOM 619 N N . ARG A 1 77 ? -5.993 -7.278 9.279 1.00 84.06 77 ARG A N 1
ATOM 620 C CA . ARG A 1 77 ? -5.838 -7.117 10.734 1.00 84.06 77 ARG A CA 1
ATOM 621 C C . ARG A 1 77 ? -6.637 -5.933 11.266 1.00 84.06 77 ARG A C 1
ATOM 623 O O . ARG A 1 77 ? -7.270 -6.075 12.306 1.00 84.06 77 ARG A O 1
ATOM 630 N N . LEU A 1 78 ? -6.636 -4.800 10.565 1.00 79.19 78 LEU A N 1
ATOM 631 C CA . LEU A 1 78 ? -7.367 -3.590 10.970 1.00 79.19 78 LEU A CA 1
ATOM 632 C C . LEU A 1 78 ? -8.886 -3.796 10.977 1.00 79.19 78 LEU A C 1
ATOM 634 O O . LEU A 1 78 ? -9.557 -3.393 11.921 1.00 79.19 78 LEU A O 1
ATOM 638 N N . VAL A 1 79 ? -9.423 -4.488 9.972 1.00 73.88 79 VAL A N 1
ATOM 639 C CA . VAL A 1 79 ? -10.852 -4.830 9.910 1.00 73.88 79 VAL A CA 1
ATOM 640 C C . VAL A 1 79 ? -11.218 -5.849 10.993 1.00 73.88 79 VAL A C 1
ATOM 642 O O . VAL A 1 79 ? -12.229 -5.684 11.670 1.00 73.88 79 VAL A O 1
ATOM 645 N N . SER A 1 80 ? -10.368 -6.858 11.216 1.00 64.38 80 SER A N 1
ATOM 646 C CA . SER A 1 80 ? -10.599 -7.901 12.232 1.00 64.38 80 SER A CA 1
ATOM 647 C C . SER A 1 80 ? -10.426 -7.406 13.673 1.00 64.38 80 SER A C 1
ATOM 649 O O . SER A 1 80 ? -10.903 -8.047 14.604 1.00 64.38 80 SER A O 1
ATOM 651 N N . THR A 1 81 ? -9.725 -6.287 13.879 1.00 60.28 81 THR A N 1
ATOM 652 C CA . THR A 1 81 ? -9.577 -5.642 15.196 1.00 60.28 81 THR A CA 1
ATOM 653 C C . THR A 1 81 ? -10.645 -4.588 15.476 1.00 60.28 81 THR A C 1
ATOM 655 O O . THR A 1 81 ? -10.698 -4.083 16.600 1.00 60.28 81 THR A O 1
ATOM 658 N N . GLY A 1 82 ? -11.518 -4.297 14.505 1.00 58.09 82 GLY A N 1
ATOM 659 C CA . GLY A 1 82 ? -12.747 -3.555 14.748 1.00 58.09 82 GLY A CA 1
ATOM 660 C C . GLY A 1 82 ? -13.641 -4.317 15.738 1.00 58.09 82 GLY A C 1
ATOM 661 O O . GLY A 1 82 ? -13.695 -5.547 15.679 1.00 58.09 82 GLY A O 1
ATOM 662 N N . PRO A 1 83 ? -14.332 -3.638 16.671 1.00 53.88 83 PRO A N 1
ATOM 663 C CA . PRO A 1 83 ? -15.221 -4.325 17.597 1.00 53.88 83 PRO A CA 1
ATOM 664 C C . PRO A 1 83 ? -16.315 -5.047 16.806 1.00 53.88 83 PRO A C 1
ATOM 666 O O . PRO A 1 83 ? -16.911 -4.456 15.901 1.00 53.88 83 PRO A O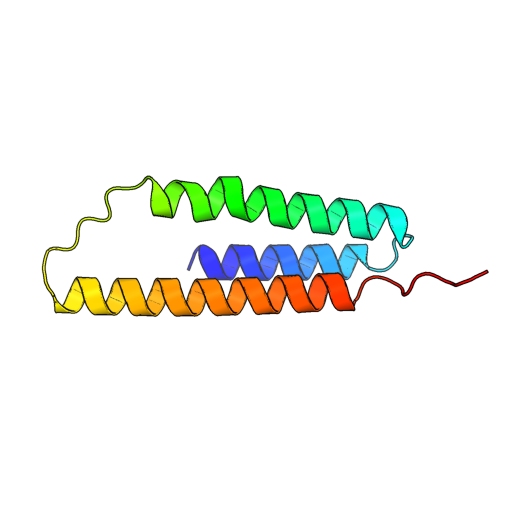 1
ATOM 669 N N . LEU A 1 84 ? -16.566 -6.315 17.142 1.00 50.41 84 LEU A N 1
ATOM 670 C CA . LEU A 1 84 ? -17.701 -7.071 16.614 1.00 50.41 84 LEU A CA 1
ATOM 671 C C . LEU A 1 84 ? -18.984 -6.241 16.790 1.00 50.41 84 LEU A C 1
ATOM 673 O O . LEU A 1 84 ? -19.139 -5.592 17.833 1.00 50.41 84 LEU A O 1
ATOM 677 N N . PRO A 1 85 ? -19.906 -6.242 15.809 1.00 47.78 85 PRO A N 1
ATOM 678 C CA . PRO A 1 85 ? -21.211 -5.647 16.020 1.00 47.78 85 PRO A CA 1
ATOM 679 C C . PRO A 1 85 ? -21.843 -6.373 17.207 1.00 47.78 85 PRO A C 1
ATOM 681 O O . PRO A 1 85 ? -22.027 -7.588 17.174 1.00 47.78 85 PRO A O 1
ATOM 684 N N . VAL A 1 86 ? -22.115 -5.633 18.282 1.00 51.38 86 VAL A N 1
ATOM 685 C CA . VAL A 1 86 ? -22.928 -6.138 19.384 1.00 51.38 86 VAL A CA 1
ATOM 686 C C . VAL A 1 86 ? -24.323 -6.310 18.798 1.00 51.38 86 VAL A C 1
ATOM 688 O O . VAL A 1 86 ? -25.048 -5.333 18.616 1.00 51.38 86 VAL A O 1
ATOM 691 N N . THR A 1 87 ? -24.656 -7.537 18.407 1.00 48.91 87 THR A N 1
ATOM 692 C CA . THR A 1 87 ? -26.023 -7.941 18.098 1.00 48.91 87 THR A CA 1
ATOM 693 C C . THR A 1 87 ? -26.863 -7.637 19.335 1.00 48.91 87 THR A C 1
ATOM 695 O O . THR A 1 87 ? -26.624 -8.197 20.405 1.00 48.91 87 THR A O 1
ATOM 698 N N . ARG A 1 88 ? -27.765 -6.661 19.196 1.00 39.94 88 ARG A N 1
ATOM 699 C CA . ARG A 1 88 ? -28.867 -6.435 20.133 1.00 39.94 88 ARG A CA 1
ATOM 700 C C . ARG A 1 88 ? -29.887 -7.552 20.008 1.00 39.94 88 ARG A C 1
ATOM 702 O O . ARG A 1 88 ? -30.100 -8.002 18.860 1.00 39.94 88 ARG A O 1
#

Secondary structure (DSSP, 8-state):
-HHHHHHHHHHHHHHHHTTS-HHHHHHHHHHHHHHHIIIIIHHHHHS-----SHHHHHHHHHHHHHHHHHHHHHHHHHHHTSPPP---

Radius of gyration: 16.13 Å; chains: 1; bounding box: 45×18×40 Å

Foldseek 3Di:
DVLVVLLVVLVVVLVVCLVDALVVLVVVLVVSLVCCCVVPVVCVVVDPPDDPDPVSVVVVVVVVVVSVVSSVVSSVVSVVSRDDPPDD

Organism: Chauna torquata (NCBI:txid30388)

InterPro domains:
  IPR010326 Exocyst complex component EXOC3/Sec6 [PF06046] (3-80)
  IPR010326 Exocyst complex component EXOC3/Sec6 [PTHR21292] (2-82)
  IPR042532 Exocyst complex component EXOC3/Sec6, C-terminal domain [G3DSA:1.10.357.70] (1-84)